Protein AF-A0A962MN11-F1 (afdb_monomer_lite)

Sequence (80 aa):
LALREALLSGLGITRTPTFVVGQAIRQGQLINLLDGYETLQLSIYLVYPQRRYLAPKVRAFVDFMAERITENPYWDDFSV

Structure (mmCIF, N/CA/C/O backbone):
data_AF-A0A962MN11-F1
#
_entry.id   AF-A0A962MN1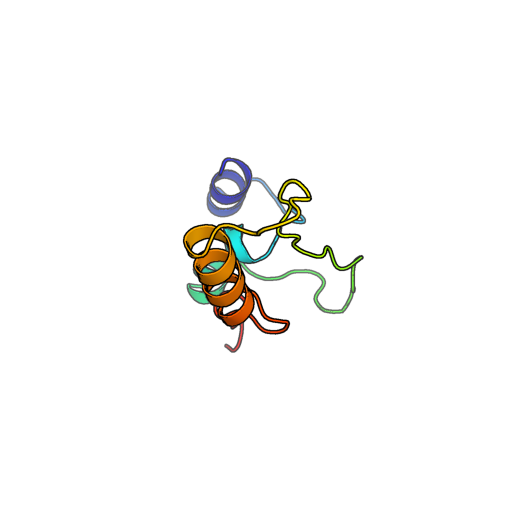1-F1
#
loop_
_atom_site.group_PDB
_atom_site.id
_atom_site.type_symbol
_atom_site.label_atom_id
_atom_site.label_alt_id
_atom_site.label_comp_id
_atom_site.label_asym_id
_atom_site.label_entity_id
_atom_site.label_seq_id
_atom_site.pdbx_PDB_ins_code
_atom_site.Cartn_x
_atom_site.Cartn_y
_atom_site.Cartn_z
_atom_site.occupancy
_atom_site.B_iso_or_equiv
_atom_site.auth_seq_id
_atom_site.auth_comp_id
_atom_site.auth_asym_id
_atom_site.auth_atom_id
_atom_site.pdbx_PDB_model_num
ATOM 1 N N . LEU A 1 1 ? 6.463 -2.893 9.682 1.00 73.94 1 LEU A N 1
ATOM 2 C CA . LEU A 1 1 ? 5.575 -1.711 9.561 1.00 73.94 1 LEU A CA 1
ATOM 3 C C . LEU A 1 1 ? 5.109 -1.319 10.960 1.00 73.94 1 LEU A C 1
ATOM 5 O O . LEU A 1 1 ? 4.151 -1.904 11.441 1.00 73.94 1 LEU A O 1
ATOM 9 N N . ALA A 1 2 ? 5.797 -0.391 11.633 1.00 88.75 2 ALA A N 1
ATOM 10 C CA . ALA A 1 2 ? 5.512 -0.067 13.040 1.00 88.75 2 ALA A CA 1
ATOM 11 C C . ALA A 1 2 ? 4.053 0.369 13.281 1.00 88.75 2 ALA A C 1
ATOM 13 O O . ALA A 1 2 ? 3.452 -0.033 14.270 1.00 88.75 2 ALA A O 1
ATOM 14 N N . LEU A 1 3 ? 3.457 1.111 12.337 1.00 91.12 3 LEU A N 1
ATOM 15 C CA . LEU A 1 3 ? 2.053 1.528 12.417 1.00 91.12 3 LEU A CA 1
ATOM 16 C C . LEU A 1 3 ? 1.078 0.344 12.403 1.00 91.12 3 LEU A C 1
ATOM 18 O O . LEU A 1 3 ? 0.154 0.316 13.202 1.00 91.12 3 LEU A O 1
ATOM 22 N N . ARG A 1 4 ? 1.299 -0.655 11.539 1.00 92.62 4 ARG A N 1
ATOM 23 C CA . ARG A 1 4 ? 0.450 -1.855 11.475 1.00 92.62 4 ARG A CA 1
ATOM 24 C C . ARG A 1 4 ? 0.458 -2.610 12.803 1.00 92.62 4 ARG A C 1
ATOM 26 O O . ARG A 1 4 ? -0.601 -2.951 13.310 1.00 92.62 4 ARG A O 1
ATOM 33 N N . GLU A 1 5 ? 1.641 -2.842 13.365 1.00 94.38 5 GLU A N 1
ATOM 34 C CA . GLU A 1 5 ? 1.776 -3.553 14.643 1.00 94.38 5 GLU A CA 1
ATOM 35 C C . GLU A 1 5 ? 1.143 -2.771 15.800 1.00 94.38 5 GLU A C 1
ATOM 37 O O . GLU A 1 5 ? 0.489 -3.358 16.659 1.00 94.38 5 GLU A O 1
ATOM 42 N N . ALA A 1 6 ? 1.272 -1.439 15.796 1.00 94.38 6 ALA A N 1
ATOM 43 C CA . ALA A 1 6 ? 0.625 -0.585 16.785 1.00 94.38 6 ALA A CA 1
ATOM 44 C C . ALA A 1 6 ? -0.910 -0.681 16.720 1.00 94.38 6 ALA A C 1
ATOM 46 O O . ALA A 1 6 ? -1.556 -0.787 17.761 1.00 94.38 6 ALA A O 1
ATOM 47 N N . LEU A 1 7 ? -1.487 -0.705 15.512 1.00 95.00 7 LEU A N 1
ATOM 48 C CA . LEU A 1 7 ? -2.928 -0.895 15.320 1.00 95.00 7 LEU A CA 1
ATOM 49 C C . LEU A 1 7 ? -3.388 -2.276 15.795 1.00 95.00 7 LEU A C 1
ATOM 51 O O . LEU A 1 7 ? -4.349 -2.371 16.550 1.00 95.00 7 LEU A O 1
ATOM 55 N N . LEU A 1 8 ? -2.677 -3.338 15.399 1.00 95.00 8 LEU A N 1
ATOM 56 C CA . LEU A 1 8 ? -2.993 -4.710 15.814 1.00 95.00 8 LEU A CA 1
ATOM 57 C C . LEU A 1 8 ? -2.854 -4.914 17.332 1.00 95.00 8 LEU A C 1
ATOM 59 O O . LEU A 1 8 ? -3.512 -5.784 17.894 1.00 95.00 8 LEU A O 1
ATOM 63 N N . SER A 1 9 ? -2.037 -4.095 17.999 1.00 96.19 9 SER A N 1
ATOM 64 C CA . SER A 1 9 ? -1.886 -4.081 19.460 1.00 96.19 9 SER A CA 1
ATOM 65 C C . SER A 1 9 ? -2.904 -3.180 20.175 1.00 96.19 9 SER A C 1
ATOM 67 O O . SER A 1 9 ? -2.812 -3.010 21.388 1.00 96.19 9 SER A O 1
ATOM 69 N N . GLY A 1 10 ? -3.849 -2.564 19.454 1.00 94.25 10 GLY A N 1
ATOM 70 C CA . GLY A 1 10 ? -4.886 -1.713 20.044 1.00 94.25 10 GLY A CA 1
ATOM 71 C C . GLY A 1 10 ? -4.392 -0.352 20.547 1.00 94.25 10 GLY A C 1
ATOM 72 O O . GLY A 1 10 ? -5.046 0.256 21.389 1.00 94.25 10 GLY A O 1
ATOM 73 N N . LEU A 1 11 ? -3.256 0.153 20.050 1.00 95.50 11 LEU A N 1
ATOM 74 C CA . LEU A 1 11 ? -2.662 1.414 20.527 1.00 95.50 11 LEU A CA 1
ATOM 75 C C . LEU A 1 11 ? -3.367 2.683 20.012 1.00 95.50 11 LEU A C 1
ATOM 77 O O . LEU A 1 11 ? -2.956 3.790 20.359 1.00 95.50 11 LEU A O 1
ATOM 81 N N . GLY A 1 12 ? -4.411 2.548 19.188 1.00 93.50 12 GLY A N 1
ATOM 82 C CA . GLY A 1 12 ? -5.236 3.662 18.723 1.00 93.50 12 GLY A CA 1
ATOM 83 C C . GLY A 1 12 ? -5.689 3.521 17.272 1.00 93.50 12 GLY A C 1
ATOM 84 O O . GLY A 1 12 ? -5.817 2.417 16.750 1.00 93.50 12 GLY A O 1
ATOM 85 N N . ILE A 1 13 ? -5.925 4.667 16.627 1.00 94.25 13 ILE A N 1
ATOM 86 C CA . ILE A 1 13 ? -6.364 4.786 15.230 1.00 94.25 13 ILE A CA 1
ATOM 87 C C . ILE A 1 13 ? -5.305 5.528 14.408 1.00 94.25 13 ILE A C 1
ATOM 89 O O . ILE A 1 13 ? -4.536 6.328 14.943 1.00 94.25 13 ILE A O 1
ATOM 93 N N . THR A 1 14 ? -5.247 5.292 13.099 1.00 92.44 14 THR A N 1
ATOM 94 C CA . THR A 1 14 ? -4.310 5.997 12.216 1.00 92.44 14 THR A CA 1
ATOM 95 C C . THR A 1 14 ? -4.877 6.159 10.813 1.00 92.44 14 THR A C 1
ATOM 97 O O . THR A 1 14 ? -5.746 5.398 10.396 1.00 92.44 14 THR A O 1
ATOM 100 N N . ARG A 1 15 ? -4.322 7.113 10.062 1.00 89.56 15 ARG A N 1
ATOM 101 C CA . ARG A 1 15 ? -4.515 7.224 8.617 1.00 89.56 15 ARG A CA 1
ATOM 102 C C . ARG A 1 15 ? -3.284 6.648 7.929 1.00 89.56 15 ARG A C 1
ATOM 104 O O . ARG A 1 15 ? -2.218 7.259 7.942 1.00 89.56 15 ARG A O 1
ATOM 111 N N . THR A 1 16 ? -3.425 5.471 7.335 1.00 88.69 16 THR A N 1
ATOM 112 C CA . THR A 1 16 ? -2.331 4.767 6.656 1.00 88.69 16 THR A CA 1
ATOM 113 C C . THR A 1 16 ? -2.797 4.260 5.295 1.00 88.69 16 THR A C 1
ATOM 115 O O . THR A 1 16 ? -3.992 4.015 5.130 1.00 88.69 16 THR A O 1
ATOM 118 N N . PRO A 1 17 ? -1.899 4.120 4.305 1.00 89.44 17 PRO A N 1
ATOM 119 C CA . PRO A 1 17 ? -2.264 3.525 3.032 1.00 89.44 17 PRO A CA 1
ATOM 120 C C . PRO A 1 17 ? -2.816 2.115 3.213 1.00 89.44 17 PRO A C 1
ATOM 122 O O . PRO A 1 17 ? -2.307 1.313 3.999 1.00 89.44 17 PRO A O 1
ATOM 125 N N . THR A 1 18 ? -3.827 1.790 2.431 1.00 89.56 18 THR A N 1
ATOM 126 C CA . THR A 1 18 ? -4.548 0.528 2.533 1.00 89.56 18 THR A CA 1
ATOM 127 C C . THR A 1 18 ? -3.692 -0.696 2.219 1.00 89.56 18 THR A C 1
ATOM 129 O O . THR A 1 18 ? -3.853 -1.723 2.868 1.00 89.56 18 THR A O 1
ATOM 132 N N . PHE A 1 19 ? -2.683 -0.595 1.347 1.00 89.75 19 PHE A N 1
ATOM 133 C CA . PHE A 1 19 ? -1.747 -1.702 1.086 1.00 89.75 19 PHE A CA 1
ATOM 134 C C . PHE A 1 19 ? -0.966 -2.166 2.333 1.00 89.75 19 PHE A C 1
ATOM 136 O O . PHE A 1 19 ? -0.421 -3.269 2.344 1.00 89.75 19 PHE A O 1
ATOM 143 N N . VAL A 1 20 ? -0.901 -1.348 3.392 1.00 91.75 20 VAL A N 1
ATOM 144 C CA . VAL A 1 20 ? -0.251 -1.689 4.669 1.00 91.75 20 VAL A CA 1
ATOM 145 C C . VAL A 1 20 ? -1.147 -2.564 5.549 1.00 91.75 20 VAL A C 1
ATOM 147 O O . VAL A 1 20 ? -0.649 -3.447 6.248 1.00 91.75 20 VAL A O 1
ATOM 150 N N . VAL A 1 21 ? -2.457 -2.305 5.548 1.00 92.62 21 VAL A N 1
ATOM 151 C CA . VAL A 1 21 ? -3.418 -2.861 6.521 1.00 92.62 21 VAL A CA 1
ATOM 152 C C . VAL A 1 21 ? -4.544 -3.672 5.889 1.00 92.62 21 VAL A C 1
ATOM 154 O O . VAL A 1 21 ? -5.281 -4.335 6.611 1.00 92.62 21 VAL A O 1
ATOM 157 N N . GLY A 1 22 ? -4.664 -3.690 4.562 1.00 91.69 22 GLY A N 1
ATOM 158 C CA . GLY A 1 22 ? -5.825 -4.245 3.870 1.00 91.69 22 GLY A CA 1
ATOM 159 C C . GLY A 1 22 ? -6.054 -5.726 4.158 1.00 91.69 22 GLY A C 1
ATOM 160 O O . GLY A 1 22 ? -7.190 -6.158 4.310 1.00 91.69 22 GLY A O 1
ATOM 161 N N . GLN A 1 23 ? -4.984 -6.504 4.353 1.00 91.38 23 GLN A N 1
ATOM 162 C CA . GLN A 1 23 ? -5.110 -7.892 4.808 1.00 91.38 23 GLN A CA 1
ATOM 163 C C . GLN A 1 23 ? -5.708 -8.001 6.218 1.00 91.38 23 GLN A C 1
ATOM 165 O O . GLN A 1 23 ? -6.543 -8.867 6.450 1.00 91.38 23 GLN A O 1
ATOM 170 N N . ALA A 1 24 ? -5.287 -7.147 7.152 1.00 92.50 24 ALA A N 1
ATOM 171 C CA . ALA A 1 24 ? -5.798 -7.164 8.520 1.00 92.50 24 ALA A CA 1
ATOM 172 C C . ALA A 1 24 ? -7.269 -6.717 8.577 1.00 92.50 24 ALA A C 1
ATOM 174 O O . ALA A 1 24 ? -8.036 -7.268 9.361 1.00 92.50 24 ALA A O 1
ATOM 175 N N . ILE A 1 25 ? -7.672 -5.786 7.702 1.00 92.38 25 ILE A N 1
ATOM 176 C CA . ILE A 1 25 ? -9.079 -5.400 7.528 1.00 92.38 25 ILE A CA 1
ATOM 177 C C . ILE A 1 25 ? -9.895 -6.581 6.988 1.00 92.38 25 ILE A C 1
ATOM 179 O O . ILE A 1 25 ? -10.881 -6.967 7.606 1.00 92.38 25 ILE A O 1
ATOM 183 N N . ARG A 1 26 ? -9.439 -7.244 5.912 1.00 90.94 26 ARG A N 1
ATOM 184 C CA . ARG A 1 26 ? -10.105 -8.448 5.368 1.00 90.94 26 ARG A CA 1
ATOM 185 C C . ARG A 1 26 ? -10.235 -9.588 6.376 1.00 90.94 26 ARG A C 1
ATOM 187 O O . ARG A 1 26 ? -11.169 -10.373 6.309 1.00 90.94 26 ARG A O 1
ATOM 194 N N . GLN A 1 27 ? -9.281 -9.707 7.294 1.00 92.62 27 GLN A N 1
ATOM 195 C CA . GLN A 1 27 ? -9.299 -10.715 8.354 1.00 92.62 27 GLN A CA 1
ATOM 196 C C . GLN A 1 27 ? -10.156 -10.305 9.565 1.00 92.62 27 GLN A C 1
ATOM 198 O O . GLN A 1 27 ? -10.210 -11.054 10.537 1.00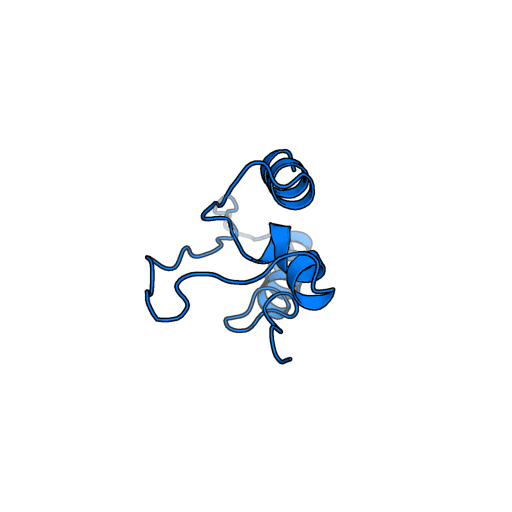 92.62 27 GLN A O 1
ATOM 203 N N . GLY A 1 28 ? -10.787 -9.125 9.545 1.00 92.31 28 GLY A N 1
ATOM 204 C CA . GLY A 1 28 ? -11.581 -8.596 10.658 1.00 92.31 28 GLY A CA 1
ATOM 205 C C . GLY A 1 28 ? -10.755 -8.195 11.885 1.00 92.31 28 GLY A C 1
ATOM 206 O O . GLY A 1 28 ? -11.313 -7.975 12.956 1.00 92.31 28 GLY A O 1
ATOM 207 N N . GLN A 1 29 ? -9.427 -8.112 11.759 1.00 94.69 29 GLN A N 1
ATOM 208 C CA . GLN A 1 29 ? -8.534 -7.692 12.847 1.00 94.69 29 GLN A CA 1
ATOM 209 C C . GLN A 1 29 ? -8.515 -6.173 13.017 1.00 94.69 29 GLN A C 1
ATOM 211 O O . GLN A 1 29 ? -8.231 -5.672 14.101 1.00 94.69 29 GLN A O 1
ATOM 216 N N . LEU A 1 30 ? -8.779 -5.450 11.930 1.00 93.94 30 LEU A N 1
ATOM 217 C CA . LEU A 1 30 ? -8.924 -4.002 11.893 1.00 93.94 30 LEU A CA 1
ATOM 218 C C . LEU A 1 30 ? -10.238 -3.656 11.197 1.00 93.94 30 LEU A C 1
ATOM 220 O O . LEU A 1 30 ? -10.730 -4.421 10.371 1.00 93.94 30 LEU A O 1
ATOM 224 N N . ILE A 1 31 ? -10.776 -2.484 11.509 1.00 92.50 31 ILE A N 1
ATOM 225 C CA . ILE A 1 31 ? -11.973 -1.941 10.867 1.00 92.50 31 ILE A CA 1
ATOM 226 C C . ILE A 1 31 ? -11.644 -0.586 10.251 1.00 92.50 31 ILE A C 1
ATOM 228 O O . ILE A 1 31 ? -10.793 0.143 10.772 1.00 92.50 31 ILE A O 1
ATOM 232 N N . ASN A 1 32 ? -12.306 -0.259 9.142 1.00 90.31 32 ASN A N 1
ATOM 233 C CA . ASN A 1 32 ? -12.265 1.095 8.614 1.00 90.31 32 ASN A CA 1
ATOM 234 C C . ASN A 1 32 ? -13.105 2.012 9.512 1.00 90.31 32 ASN A C 1
ATOM 236 O O . ASN A 1 32 ? -14.108 1.592 10.091 1.00 90.31 32 ASN A O 1
ATOM 240 N N . LEU A 1 33 ? -12.642 3.244 9.687 1.00 90.75 33 LEU A N 1
ATOM 241 C CA . LEU A 1 33 ? -13.325 4.252 10.481 1.00 90.75 33 LEU A CA 1
ATOM 242 C C . LEU A 1 33 ? -13.525 5.481 9.611 1.00 90.75 33 LEU A C 1
ATOM 244 O O . LEU A 1 33 ? -12.634 5.853 8.851 1.00 90.75 33 LEU A O 1
ATOM 248 N N . LEU A 1 34 ? -14.644 6.176 9.829 1.00 89.50 34 LEU A N 1
ATOM 249 C CA . LEU A 1 34 ? -14.971 7.421 9.131 1.00 89.50 34 LEU A CA 1
ATOM 250 C C . LEU A 1 34 ? -15.140 7.238 7.610 1.00 89.50 34 LEU A C 1
ATOM 252 O O . LEU A 1 34 ? -14.793 8.133 6.851 1.00 89.50 34 LEU A O 1
ATOM 256 N N . ASP A 1 35 ? -15.728 6.127 7.165 1.00 81.88 35 ASP A N 1
ATOM 257 C CA . ASP A 1 35 ? -15.903 5.763 5.745 1.00 81.88 35 ASP A CA 1
ATOM 258 C C . ASP A 1 35 ? -16.619 6.829 4.891 1.00 81.88 35 ASP A C 1
ATOM 260 O O . ASP A 1 35 ? -16.450 6.873 3.678 1.00 81.88 35 ASP A O 1
ATOM 264 N N . GLY A 1 36 ? -17.393 7.722 5.517 1.00 84.44 36 GLY A N 1
ATOM 265 C CA . GLY A 1 36 ? -18.032 8.865 4.853 1.00 84.44 36 GLY A CA 1
ATOM 266 C C . GLY A 1 36 ? -17.125 10.085 4.637 1.00 84.44 36 GLY A C 1
ATOM 267 O O . GLY A 1 36 ? -17.593 11.099 4.123 1.00 84.44 36 GLY A O 1
ATOM 268 N N . TYR A 1 37 ? -15.860 10.027 5.057 1.00 85.75 37 TYR A N 1
ATOM 269 C CA . TYR A 1 37 ? -14.906 11.130 4.967 1.00 85.75 37 TYR A CA 1
ATOM 270 C C . TYR A 1 37 ? -13.798 10.802 3.970 1.00 85.75 37 TYR A C 1
ATOM 272 O O . TYR A 1 37 ? -12.798 10.159 4.296 1.00 85.75 37 TYR A O 1
ATOM 280 N N . GLU A 1 38 ? -13.948 11.309 2.750 1.00 78.12 38 GLU A N 1
ATOM 281 C CA . GLU A 1 38 ? -12.889 11.216 1.755 1.00 78.12 38 GLU A CA 1
ATOM 282 C C . GLU A 1 38 ? -11.703 12.108 2.135 1.00 78.12 38 GLU A C 1
ATOM 284 O O . GLU A 1 38 ? -11.841 13.262 2.547 1.00 78.12 38 GLU A O 1
ATOM 289 N N . THR A 1 39 ? -10.502 11.558 1.982 1.00 78.50 39 THR A N 1
ATOM 290 C CA . THR A 1 39 ? -9.252 12.295 2.175 1.00 78.50 39 THR A CA 1
ATOM 291 C C . THR A 1 39 ? -8.533 12.436 0.843 1.00 78.50 39 THR A C 1
ATOM 293 O O . THR A 1 39 ? -8.843 11.731 -0.113 1.00 78.50 39 THR A O 1
ATOM 296 N N . LEU A 1 40 ? -7.535 13.321 0.781 1.00 81.69 40 LEU A N 1
ATOM 297 C CA . LEU A 1 40 ? -6.710 13.475 -0.417 1.00 81.69 40 LEU A CA 1
ATOM 298 C C . LEU A 1 40 ? -6.145 12.120 -0.868 1.00 81.69 40 LEU A C 1
ATOM 300 O O . LEU A 1 40 ? -5.393 11.476 -0.123 1.00 81.69 40 LEU A O 1
ATOM 304 N N . GLN A 1 41 ? -6.501 11.722 -2.089 1.00 78.94 41 GLN A N 1
ATOM 305 C CA . GLN A 1 41 ? -5.945 10.546 -2.741 1.00 78.94 41 GLN A CA 1
ATOM 306 C C . GLN A 1 41 ? -4.464 10.787 -3.045 1.00 78.94 41 GLN A C 1
ATOM 308 O O . GLN A 1 41 ? -4.077 11.820 -3.591 1.00 78.94 41 GLN A O 1
ATOM 313 N N . LEU A 1 42 ? -3.626 9.827 -2.658 1.00 83.19 42 LEU A N 1
ATOM 314 C CA . LEU A 1 42 ? -2.194 9.849 -2.932 1.00 83.19 42 LEU A CA 1
ATOM 315 C C . LEU A 1 42 ? -1.910 8.924 -4.111 1.00 83.19 42 LEU A C 1
ATOM 317 O O . LEU A 1 42 ? -2.195 7.731 -4.046 1.00 83.19 42 LEU A O 1
ATOM 321 N N . SER A 1 43 ? -1.325 9.465 -5.173 1.00 86.44 43 SER A N 1
ATOM 322 C CA . SER A 1 43 ? -0.915 8.670 -6.331 1.00 86.44 43 SER A CA 1
ATOM 323 C C . SER A 1 43 ? 0.413 7.954 -6.075 1.00 86.44 43 SER A C 1
ATOM 325 O O . SER A 1 43 ? 1.316 8.491 -5.428 1.00 86.44 43 SER A O 1
ATOM 327 N N . ILE A 1 44 ? 0.553 6.754 -6.637 1.00 88.75 44 ILE A N 1
ATOM 328 C CA . ILE A 1 44 ? 1.815 6.011 -6.677 1.00 88.75 44 ILE A CA 1
ATOM 329 C C . ILE A 1 44 ? 2.497 6.298 -8.015 1.00 88.75 44 ILE A C 1
ATOM 331 O O . ILE A 1 44 ? 1.879 6.185 -9.070 1.00 88.75 44 ILE A O 1
ATOM 335 N N . TYR A 1 45 ? 3.784 6.645 -7.975 1.00 90.94 45 TYR A N 1
ATOM 336 C CA . TYR A 1 45 ? 4.562 6.977 -9.167 1.00 90.94 45 TYR A CA 1
ATOM 337 C C . TYR A 1 45 ? 5.739 6.021 -9.342 1.00 90.94 45 TYR A C 1
ATOM 339 O O . TYR A 1 45 ? 6.491 5.759 -8.403 1.00 90.94 45 TYR A O 1
ATOM 347 N N . LEU A 1 46 ? 5.951 5.562 -10.575 1.00 92.00 46 LEU A N 1
ATOM 348 C CA . LEU A 1 46 ? 7.192 4.912 -10.984 1.00 92.00 46 LEU A CA 1
ATOM 349 C C . LEU A 1 46 ? 8.140 5.970 -11.544 1.00 92.00 46 LEU A C 1
ATOM 351 O O . LEU A 1 46 ? 7.924 6.500 -12.631 1.00 92.00 46 LEU A O 1
ATOM 355 N N . VAL A 1 47 ? 9.200 6.273 -10.797 1.00 92.88 47 VAL A N 1
ATOM 356 C CA . VAL A 1 47 ? 10.189 7.288 -11.177 1.00 92.88 47 VAL A CA 1
ATOM 357 C C . VAL A 1 47 ? 11.458 6.607 -11.675 1.00 92.88 47 VAL A C 1
ATOM 359 O O . VAL A 1 47 ? 12.038 5.764 -10.993 1.00 92.88 47 VAL A O 1
ATOM 362 N N . TYR A 1 48 ? 11.909 6.985 -12.868 1.00 90.12 48 TYR A N 1
ATOM 363 C CA . TYR A 1 48 ? 13.147 6.494 -13.465 1.00 90.12 48 TYR A CA 1
ATOM 364 C C . TYR A 1 48 ? 13.846 7.612 -14.254 1.00 90.12 48 TYR A C 1
ATOM 366 O O . TYR A 1 48 ? 13.177 8.514 -14.762 1.00 90.12 48 TYR A O 1
ATOM 374 N N . PRO A 1 49 ? 15.188 7.583 -14.382 1.00 89.12 49 PRO A N 1
ATOM 375 C CA . PRO A 1 49 ? 15.913 8.603 -15.130 1.00 89.12 49 PRO A CA 1
ATOM 376 C C . PRO A 1 49 ? 15.485 8.640 -16.596 1.00 89.12 49 PRO A C 1
ATOM 378 O O . PRO A 1 49 ? 15.415 7.599 -17.258 1.00 89.12 49 PRO A O 1
ATOM 381 N N . GLN A 1 50 ? 15.288 9.844 -17.129 1.00 82.94 50 GLN A N 1
ATOM 382 C CA . GLN A 1 50 ? 15.044 10.032 -18.552 1.00 82.94 50 GLN A CA 1
ATOM 383 C C . GLN A 1 50 ? 16.283 9.595 -19.347 1.00 82.94 50 GLN A C 1
ATOM 385 O O . GLN A 1 50 ? 17.393 10.081 -19.129 1.00 82.94 50 GLN A O 1
ATOM 390 N N . ARG A 1 51 ? 16.106 8.650 -20.273 1.00 84.44 51 ARG A N 1
ATOM 391 C CA . ARG A 1 51 ? 17.158 8.165 -21.177 1.00 84.44 51 ARG A CA 1
ATOM 392 C C . ARG A 1 51 ? 16.605 8.101 -22.592 1.00 84.44 51 ARG A C 1
ATOM 394 O O . ARG A 1 51 ? 15.456 7.715 -22.778 1.00 84.44 51 ARG A O 1
ATOM 401 N N . ARG A 1 52 ? 17.438 8.416 -23.592 1.00 80.00 52 ARG A N 1
ATOM 402 C CA . ARG A 1 52 ? 17.062 8.340 -25.019 1.00 80.00 52 ARG A CA 1
ATOM 403 C C . ARG A 1 52 ? 16.573 6.944 -25.425 1.00 80.00 52 ARG A C 1
ATOM 405 O O . ARG A 1 52 ? 15.676 6.834 -26.250 1.00 80.00 52 ARG A O 1
ATOM 412 N N . TYR A 1 53 ? 17.126 5.901 -24.804 1.00 84.44 53 TYR A N 1
ATOM 413 C CA . TYR A 1 53 ? 16.647 4.527 -24.914 1.00 84.44 53 TYR A CA 1
ATOM 414 C C . TYR A 1 53 ? 16.372 3.981 -23.512 1.00 84.44 53 TYR A C 1
ATOM 416 O O . TYR A 1 53 ? 17.285 3.860 -22.690 1.00 84.44 53 TYR A O 1
ATOM 424 N N . LEU A 1 54 ? 15.107 3.671 -23.226 1.00 86.69 54 LEU A N 1
ATOM 425 C CA . LEU A 1 54 ? 14.725 2.977 -22.001 1.00 86.69 54 LEU A CA 1
ATOM 426 C C . LEU A 1 54 ? 15.143 1.510 -22.127 1.00 86.69 5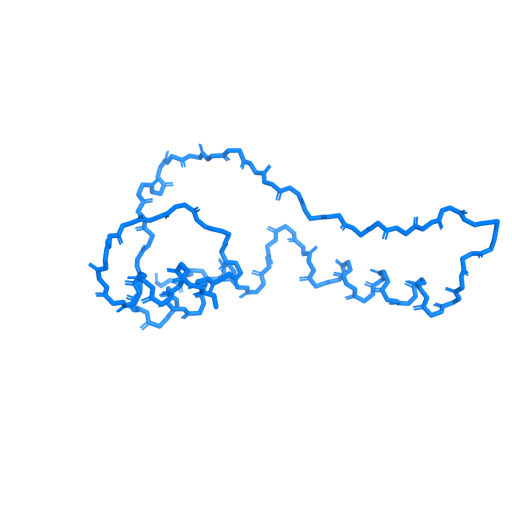4 LEU A C 1
ATOM 428 O O . LEU A 1 54 ? 14.809 0.854 -23.112 1.00 86.69 54 LEU A O 1
ATOM 432 N N . ALA A 1 55 ? 15.878 0.989 -21.143 1.00 92.25 55 ALA A N 1
ATOM 433 C CA . ALA A 1 55 ? 16.295 -0.408 -21.170 1.00 92.25 55 ALA A CA 1
ATOM 434 C C . ALA A 1 55 ? 15.053 -1.329 -21.198 1.00 92.25 55 ALA A C 1
ATOM 436 O O . ALA A 1 55 ? 14.15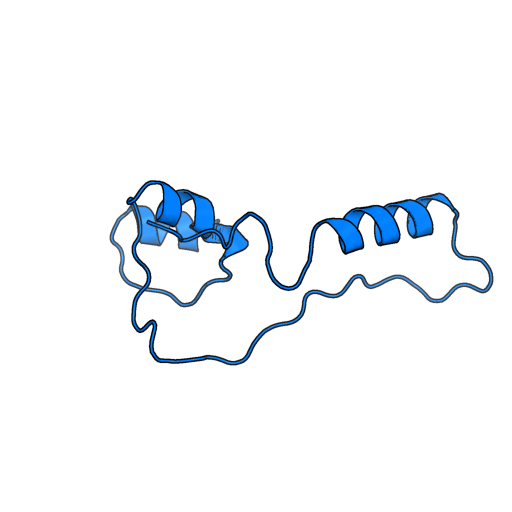0 -1.107 -20.386 1.00 92.25 55 ALA A O 1
ATOM 437 N N . PRO A 1 56 ? 15.008 -2.380 -22.044 1.00 94.06 56 PRO A N 1
ATOM 438 C CA . PRO A 1 56 ? 13.840 -3.262 -22.158 1.00 94.06 56 PRO A CA 1
ATOM 439 C C . PRO A 1 56 ? 13.357 -3.826 -20.818 1.00 94.06 56 PRO A C 1
ATOM 441 O O . PRO A 1 56 ? 12.161 -3.853 -20.558 1.00 94.06 56 PRO A O 1
ATOM 444 N N . LYS A 1 57 ? 14.285 -4.167 -19.914 1.00 94.69 57 LYS A N 1
ATOM 445 C CA . LYS A 1 57 ? 13.964 -4.623 -18.551 1.00 94.69 57 LYS A CA 1
ATOM 446 C C . LYS A 1 57 ? 13.197 -3.593 -17.712 1.00 94.69 57 LYS A C 1
ATOM 448 O O . LYS A 1 57 ? 12.361 -3.970 -16.905 1.00 94.69 57 LYS A O 1
ATOM 453 N N . VAL A 1 58 ? 13.489 -2.300 -17.888 1.00 94.00 58 VAL A N 1
ATOM 454 C CA . VAL A 1 58 ? 12.805 -1.221 -17.159 1.00 94.00 58 VAL A CA 1
ATOM 455 C C . VAL A 1 58 ? 11.406 -1.038 -17.723 1.00 94.00 58 VAL A C 1
ATOM 457 O O . VAL A 1 58 ? 10.469 -0.935 -16.947 1.00 94.00 58 VAL A O 1
ATOM 460 N N . ARG A 1 59 ? 11.255 -1.067 -19.055 1.00 92.50 59 ARG A N 1
ATOM 461 C CA . ARG A 1 59 ? 9.936 -1.044 -19.700 1.00 92.50 59 ARG A CA 1
ATOM 462 C C . ARG A 1 59 ? 9.068 -2.208 -19.223 1.00 92.50 59 ARG A C 1
ATOM 464 O O . ARG A 1 59 ? 7.999 -1.963 -18.692 1.00 92.50 59 ARG A O 1
ATOM 471 N N . ALA A 1 60 ? 9.589 -3.432 -19.295 1.00 95.19 60 ALA A N 1
ATOM 472 C CA . ALA A 1 60 ? 8.879 -4.618 -18.827 1.00 95.19 60 ALA A CA 1
ATOM 473 C C . ALA A 1 60 ? 8.472 -4.520 -17.345 1.00 95.19 60 ALA A C 1
ATOM 475 O O . ALA A 1 60 ? 7.380 -4.937 -16.982 1.00 95.19 60 ALA A O 1
ATOM 476 N N . PHE A 1 61 ? 9.322 -3.945 -16.484 1.00 95.44 61 PHE A N 1
ATOM 477 C CA . PHE A 1 61 ? 8.976 -3.713 -15.080 1.00 95.44 61 PHE A CA 1
ATOM 478 C C . PHE A 1 61 ? 7.884 -2.649 -14.906 1.00 95.44 61 PHE A C 1
ATOM 480 O O . PHE A 1 61 ? 6.988 -2.828 -14.087 1.00 95.44 61 PHE A O 1
ATOM 487 N N . VAL A 1 62 ? 7.946 -1.554 -15.669 1.00 93.88 62 VAL A N 1
ATOM 488 C CA . VAL A 1 62 ? 6.907 -0.515 -15.655 1.00 93.88 62 VAL A CA 1
ATOM 489 C C . VAL A 1 62 ? 5.566 -1.102 -16.078 1.00 93.88 62 VAL A C 1
ATOM 491 O O . VAL A 1 62 ? 4.593 -0.921 -15.354 1.00 93.88 62 VAL A O 1
ATOM 494 N N . ASP A 1 63 ? 5.538 -1.857 -17.176 1.00 93.88 63 ASP A N 1
ATOM 495 C CA . ASP A 1 63 ? 4.327 -2.509 -17.680 1.00 93.88 63 ASP A CA 1
ATOM 496 C C . ASP A 1 63 ? 3.774 -3.501 -16.633 1.00 93.88 63 ASP A C 1
ATOM 498 O O . ASP A 1 63 ? 2.612 -3.416 -16.241 1.00 93.88 63 ASP A O 1
ATOM 502 N N . PHE A 1 64 ? 4.637 -4.349 -16.058 1.00 94.50 64 PHE A N 1
ATOM 503 C CA . PHE A 1 64 ? 4.274 -5.310 -15.006 1.00 94.50 64 PHE A CA 1
ATOM 504 C C . PHE A 1 64 ? 3.640 -4.660 -13.766 1.00 94.50 64 PHE A C 1
ATOM 506 O O . PHE A 1 64 ? 2.706 -5.215 -13.175 1.00 94.50 64 PHE A O 1
ATOM 513 N N . MET A 1 65 ? 4.183 -3.519 -13.333 1.00 94.62 65 MET A N 1
ATOM 514 C CA . MET A 1 65 ? 3.696 -2.796 -12.160 1.00 94.62 65 MET A CA 1
ATOM 515 C C . MET A 1 65 ? 2.417 -2.014 -12.468 1.00 94.62 65 MET A C 1
ATOM 517 O O . MET A 1 65 ? 1.517 -1.999 -11.631 1.00 94.62 65 MET A O 1
ATOM 521 N N . ALA A 1 66 ? 2.309 -1.409 -13.655 1.00 91.12 66 ALA A N 1
ATOM 522 C CA . ALA A 1 66 ? 1.119 -0.677 -14.090 1.00 91.12 66 ALA A CA 1
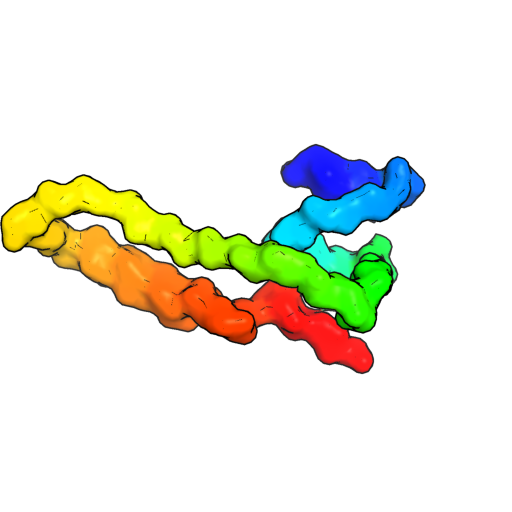ATOM 523 C C . ALA A 1 66 ? -0.125 -1.578 -14.163 1.00 91.12 66 ALA A C 1
ATOM 525 O O . ALA A 1 66 ? -1.218 -1.144 -13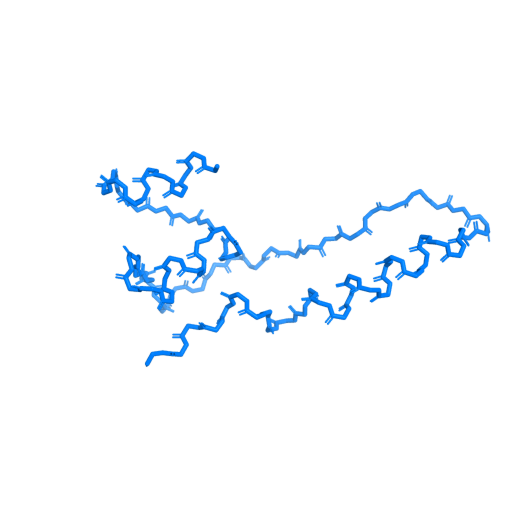.822 1.00 91.12 66 ALA A O 1
ATOM 526 N N . GLU A 1 67 ? 0.045 -2.853 -14.519 1.00 91.75 67 GLU A N 1
ATOM 527 C CA . GLU A 1 67 ? -1.039 -3.845 -14.500 1.00 91.75 67 GLU A CA 1
ATOM 528 C C . GLU A 1 67 ? -1.526 -4.212 -13.085 1.00 91.75 67 GLU A C 1
ATOM 530 O O . GLU A 1 67 ? -2.625 -4.738 -12.928 1.00 91.75 67 GLU A O 1
ATOM 535 N N . ARG A 1 68 ? -0.709 -3.985 -12.046 1.00 90.44 68 ARG A N 1
ATOM 536 C CA . ARG A 1 68 ? -0.985 -4.419 -10.659 1.00 90.44 68 ARG A CA 1
ATOM 537 C C . ARG A 1 68 ? -1.386 -3.286 -9.729 1.00 90.44 68 ARG A C 1
ATOM 539 O O . ARG A 1 68 ? -2.083 -3.531 -8.749 1.00 90.44 68 ARG A O 1
ATOM 546 N N . ILE A 1 69 ? -0.910 -2.076 -10.002 1.00 89.88 69 ILE A N 1
ATOM 547 C CA . ILE A 1 69 ? -1.235 -0.870 -9.243 1.00 89.88 69 ILE A CA 1
ATOM 548 C C . ILE A 1 69 ? -2.263 -0.086 -10.055 1.00 89.88 69 ILE A C 1
ATOM 550 O O . ILE A 1 69 ? -1.925 0.829 -10.802 1.00 89.88 69 ILE A O 1
ATOM 554 N N . THR A 1 70 ? -3.514 -0.514 -9.934 1.00 87.19 70 THR A N 1
ATOM 555 C CA . THR A 1 70 ? -4.676 0.061 -10.617 1.00 87.19 70 THR A CA 1
ATOM 556 C C . THR A 1 70 ? -5.479 0.953 -9.667 1.00 87.19 70 THR A C 1
ATOM 558 O O . THR A 1 70 ? -5.161 1.060 -8.483 1.00 87.19 70 THR A O 1
ATOM 561 N N . GLU A 1 71 ? -6.537 1.589 -10.178 1.00 83.25 71 GLU A N 1
ATOM 562 C CA . GLU A 1 71 ? -7.484 2.366 -9.359 1.00 83.25 71 GLU A CA 1
ATOM 563 C C . GLU A 1 71 ? -8.211 1.512 -8.312 1.00 83.25 71 GLU A C 1
ATOM 565 O O . GLU A 1 71 ? -8.544 2.015 -7.245 1.00 83.25 71 GLU A O 1
ATOM 570 N N . ASN A 1 72 ? -8.423 0.223 -8.598 1.00 84.56 72 ASN A N 1
ATOM 571 C CA . ASN A 1 72 ? -9.008 -0.732 -7.661 1.00 84.56 72 ASN A CA 1
ATOM 572 C C . ASN A 1 72 ? -8.040 -1.902 -7.424 1.00 84.56 72 ASN A C 1
ATOM 574 O O . ASN A 1 72 ? -8.126 -2.930 -8.110 1.00 84.56 72 ASN A O 1
ATOM 578 N N . PRO A 1 73 ? -7.060 -1.740 -6.525 1.00 86.25 73 PRO A N 1
ATOM 579 C CA . PRO A 1 73 ? -6.060 -2.763 -6.293 1.00 86.25 73 PRO A CA 1
ATOM 580 C C . PRO A 1 73 ? -6.621 -3.913 -5.449 1.00 86.25 73 PRO A C 1
ATOM 582 O O . PRO A 1 73 ? -7.489 -3.735 -4.600 1.00 86.25 73 PRO A O 1
ATOM 585 N N . TYR A 1 74 ? -6.048 -5.108 -5.604 1.00 85.31 74 TYR A N 1
ATOM 586 C CA . TYR A 1 74 ? -6.523 -6.319 -4.916 1.00 85.31 74 TYR A CA 1
ATOM 587 C C . TYR A 1 74 ? -6.489 -6.235 -3.377 1.00 85.31 74 TYR A C 1
ATOM 589 O O . TYR A 1 74 ? -7.104 -7.054 -2.695 1.00 85.31 74 TYR A O 1
ATOM 597 N N . TRP A 1 75 ? -5.722 -5.303 -2.799 1.00 87.50 75 TRP A N 1
ATOM 598 C CA . TRP A 1 75 ? -5.674 -5.107 -1.350 1.00 87.50 75 TRP A CA 1
ATOM 599 C C . TRP A 1 75 ? -6.797 -4.213 -0.809 1.00 87.50 75 TRP A C 1
ATOM 601 O O . TRP A 1 75 ? -6.977 -4.235 0.409 1.00 87.50 75 TRP A O 1
ATOM 611 N N . ASP A 1 76 ? -7.531 -3.509 -1.677 1.00 85.88 76 ASP A N 1
ATOM 612 C CA . ASP A 1 76 ? -8.684 -2.648 -1.351 1.00 85.88 76 ASP A CA 1
ATOM 613 C C . ASP A 1 76 ? -10.029 -3.360 -1.490 1.00 85.88 76 ASP A C 1
ATOM 615 O O . ASP A 1 76 ? -11.091 -2.750 -1.383 1.00 85.88 76 ASP A O 1
ATOM 619 N N . ASP A 1 77 ? -9.995 -4.678 -1.670 1.00 82.19 77 ASP A N 1
ATOM 620 C CA . ASP A 1 77 ? -11.188 -5.497 -1.555 1.00 82.19 77 ASP A CA 1
ATOM 621 C C . ASP A 1 77 ? -11.611 -5.599 -0.081 1.00 82.19 77 ASP A C 1
ATOM 623 O O . ASP A 1 77 ? -11.159 -6.474 0.665 1.00 82.19 77 ASP A O 1
ATOM 627 N N . PHE A 1 78 ? -12.419 -4.630 0.347 1.00 74.88 78 PHE A N 1
ATOM 628 C CA . PHE A 1 78 ? -13.045 -4.566 1.669 1.00 74.88 78 PHE A CA 1
ATOM 629 C C . PHE A 1 78 ? -14.487 -5.068 1.652 1.00 74.88 78 PHE A C 1
ATOM 631 O O . PHE A 1 78 ? -15.230 -4.789 2.592 1.00 74.88 78 PHE A O 1
ATOM 638 N N . SER A 1 79 ? -14.902 -5.766 0.591 1.00 58.25 79 SER A N 1
ATOM 639 C CA . SER A 1 79 ? -16.245 -6.323 0.529 1.00 58.25 79 SER A CA 1
ATOM 640 C C . SER A 1 79 ? -16.398 -7.432 1.582 1.00 58.25 79 SER A C 1
ATOM 642 O O . SER A 1 79 ? -15.856 -8.530 1.460 1.00 58.25 79 SER A O 1
ATOM 644 N N . VAL A 1 80 ? -17.091 -7.085 2.669 1.00 47.44 80 VAL A N 1
ATOM 645 C CA . VAL A 1 80 ? -17.629 -7.985 3.699 1.00 47.44 80 VAL A CA 1
ATOM 646 C C . VAL A 1 80 ? -19.143 -7.955 3.586 1.00 47.44 80 VAL A C 1
ATOM 648 O O . VAL A 1 80 ? -19.688 -6.836 3.440 1.00 47.44 80 VAL A O 1
#

Secondary structure (DSSP, 8-state):
-HHHHHHHTT-------HHHHHHHHHTTSS----TT---PPPPP-------SS--HHHHHHHHHHHTTS-SS-TT-----

Foldseek 3Di:
DVVQVCVLVVVDDDDDDLVSCLVCLVVVSDDDPPVVDDDDDDDDDDDDDDDPDDDVVVVVVVVVVDVQPDPCHPSNPNPD

Radius of gyration: 16.62 Å; chains: 1; bounding box: 35×24×46 Å

pLDDT: mean 88.5, std 7.68, range [47.44, 96.19]